Protein AF-A0A8T5GFJ0-F1 (afdb_monomer_lite)

Secondary structure (DSSP, 8-state):
-HHHHHHHHHHHHHHHHHHHHHHHHHHHHHHHHHHHHHHHHHHHHHHHHHHTTSS-HHHHHHHHHHHHHHHHHHHHHHHHHHT-----HHHHHHHHHHTSSS--HHHHHHHHHHHHHHHHHHHHHHHHHHHHHTT-S-HHHHHHHHHHHHHHHHHHHHHHHHHHH--

Foldseek 3Di:
DVVVVVVVVVVVVVVVVVVVVVVVLVVVLVVLVVVLVVLVVVLVVLVVCVVVVVDDPVVSVVSNVVSVLVNVVSVVVSCCSVVVPPVPLVVVLVVLVVLADPQDPVLSVLSSVLSVVLVVLVVVLVVLVVCVSVVVDDPVVSVVSNVVSVVVNVVSVVVSVCSSPDD

Organism: NCBI:txid3101447

Radius of gyration: 23.83 Å; chains: 1; bounding box: 45×60×64 Å

Sequence (167 aa):
MIEFFLILVVVLLVLFLFAYIMQSENILILEKEKEILRIEKMLKIAEKKFMKGKIKRKVFEEIQDDLLAEKINLEFELK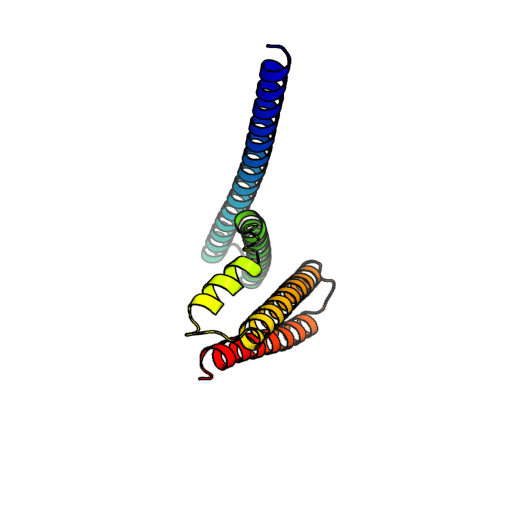SIKHAESIDVSIKAEKLVERVTRPSRHKKLTIKRVLKETELLRDELGGIEKKFLKHEIKESVFRKLMKEKESQLIRKESEIIEIINEE

pLDDT: mean 72.48, std 11.23, range [40.69, 94.12]

Structure (mmCIF, N/CA/C/O backbone):
data_AF-A0A8T5GFJ0-F1
#
_entry.id   AF-A0A8T5GFJ0-F1
#
loop_
_atom_site.group_PDB
_atom_site.id
_atom_site.type_symbol
_atom_site.label_atom_id
_atom_site.label_alt_id
_atom_site.label_comp_id
_atom_site.label_asym_id
_atom_site.label_entity_id
_atom_site.label_seq_id
_atom_site.pdbx_PDB_ins_code
_atom_site.Cartn_x
_atom_site.Cartn_y
_atom_site.Cartn_z
_atom_site.occupancy
_atom_site.B_iso_or_equiv
_atom_site.auth_seq_id
_atom_site.auth_comp_id
_atom_site.auth_asym_id
_atom_site.auth_atom_id
_atom_site.pdbx_PDB_model_num
ATOM 1 N N . MET A 1 1 ? 26.403 36.528 -27.737 1.00 63.28 1 MET A N 1
ATOM 2 C CA . MET A 1 1 ? 26.318 36.917 -26.305 1.00 63.28 1 MET A CA 1
ATOM 3 C C . MET A 1 1 ? 24.892 36.858 -25.765 1.00 63.28 1 MET A C 1
ATOM 5 O O . MET A 1 1 ? 24.699 36.242 -24.729 1.00 63.28 1 MET A O 1
ATOM 9 N N . ILE A 1 2 ? 23.898 37.426 -26.458 1.00 74.38 2 ILE A N 1
ATOM 10 C CA . ILE A 1 2 ? 22.491 37.441 -26.002 1.00 74.38 2 ILE A CA 1
ATOM 11 C C . ILE A 1 2 ? 21.888 36.026 -25.900 1.00 74.38 2 ILE A C 1
ATOM 13 O O . ILE A 1 2 ? 21.231 35.712 -24.915 1.00 74.38 2 ILE A O 1
ATOM 17 N N . GLU A 1 3 ? 22.175 35.137 -26.854 1.00 68.00 3 GLU A N 1
ATOM 18 C CA . GLU A 1 3 ? 21.685 33.744 -26.835 1.00 68.00 3 GLU A CA 1
ATOM 19 C C . GLU A 1 3 ? 22.239 32.930 -25.655 1.00 68.00 3 GLU A C 1
ATOM 21 O O . GLU A 1 3 ? 21.505 32.197 -24.999 1.00 68.00 3 GLU A O 1
ATOM 26 N N . PHE A 1 4 ? 23.518 33.122 -25.321 1.00 76.44 4 PHE A N 1
ATOM 27 C CA . PHE A 1 4 ? 24.159 32.477 -24.170 1.00 76.44 4 PHE A CA 1
ATOM 28 C C . PHE A 1 4 ? 23.552 32.950 -22.841 1.00 76.44 4 PHE A C 1
ATOM 30 O O . PHE A 1 4 ? 23.370 32.159 -21.918 1.00 76.44 4 PHE A O 1
ATOM 37 N N . PHE A 1 5 ? 23.195 34.235 -22.761 1.00 83.50 5 PHE A N 1
ATOM 38 C CA . PHE A 1 5 ? 22.506 34.813 -21.609 1.00 83.50 5 PHE A CA 1
ATOM 39 C C . PHE A 1 5 ? 21.082 34.254 -21.455 1.00 83.50 5 PHE A C 1
ATOM 41 O O . PHE A 1 5 ? 20.672 33.912 -20.351 1.00 83.50 5 PHE A O 1
ATOM 48 N 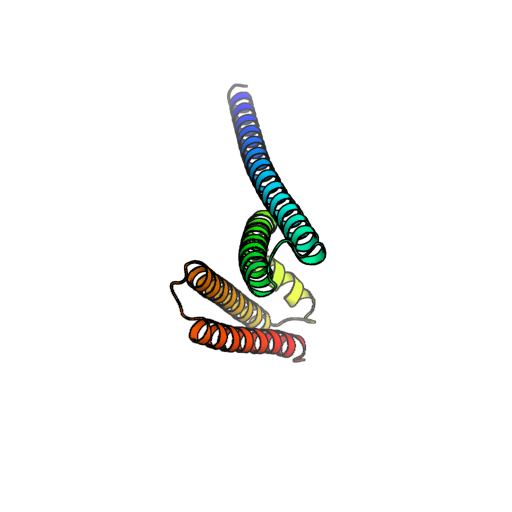N . LEU A 1 6 ? 20.353 34.081 -22.560 1.00 79.38 6 LEU A N 1
ATOM 49 C CA . LEU A 1 6 ? 19.014 33.483 -22.568 1.00 79.38 6 LEU A CA 1
ATOM 50 C C . LEU A 1 6 ? 19.023 32.025 -22.090 1.00 79.38 6 LEU A C 1
ATOM 52 O O . LEU A 1 6 ? 18.204 31.652 -21.253 1.00 79.38 6 LEU A O 1
ATOM 56 N N . ILE A 1 7 ? 19.984 31.221 -22.554 1.00 80.94 7 ILE A N 1
ATOM 57 C CA . ILE A 1 7 ? 20.154 29.831 -22.104 1.00 80.94 7 ILE A CA 1
ATOM 58 C C . ILE A 1 7 ? 20.446 29.783 -20.597 1.00 80.94 7 ILE A C 1
ATOM 60 O O . ILE A 1 7 ? 19.840 28.988 -19.879 1.00 80.94 7 ILE A O 1
ATOM 64 N N . LEU A 1 8 ? 21.316 30.666 -20.097 1.00 84.88 8 LEU A N 1
ATOM 65 C CA . LEU A 1 8 ? 21.645 30.748 -18.672 1.00 84.88 8 LEU A CA 1
ATOM 66 C C . LEU A 1 8 ? 20.410 31.070 -17.811 1.00 84.88 8 LEU A C 1
ATOM 68 O O . LEU A 1 8 ? 20.198 30.443 -16.773 1.00 84.88 8 LEU A O 1
ATOM 72 N N . VAL A 1 9 ? 19.574 32.015 -18.253 1.00 85.25 9 VAL A N 1
ATOM 73 C CA . VAL A 1 9 ? 18.339 32.401 -17.551 1.00 85.25 9 VAL A CA 1
ATOM 74 C C . VAL A 1 9 ? 17.333 31.247 -17.511 1.00 85.25 9 VAL A C 1
ATOM 76 O O . VAL A 1 9 ? 16.724 31.003 -16.470 1.00 85.25 9 VAL A O 1
ATOM 79 N N . VAL A 1 10 ? 17.187 30.496 -18.606 1.00 82.00 10 VAL A N 1
ATOM 80 C CA . VAL A 1 10 ? 16.291 29.329 -18.659 1.00 82.00 10 VAL A CA 1
ATOM 81 C C . VAL A 1 10 ? 16.761 28.224 -17.711 1.00 82.00 10 VAL A C 1
ATOM 83 O O . VAL A 1 10 ? 15.952 27.680 -16.964 1.00 82.00 10 VAL A O 1
ATOM 86 N N . VAL A 1 11 ? 18.063 27.926 -17.674 1.00 81.38 11 VAL A N 1
ATOM 87 C CA . VAL A 1 11 ? 18.621 26.922 -16.750 1.00 81.38 11 VAL A CA 1
ATOM 88 C C . VAL A 1 11 ? 18.396 27.327 -15.291 1.00 81.38 11 VAL A C 1
ATOM 90 O O . VAL A 1 11 ? 17.979 26.498 -14.483 1.00 81.38 11 VAL A O 1
ATOM 93 N N . LEU A 1 12 ? 18.603 28.603 -14.954 1.00 79.94 12 LEU A N 1
ATOM 94 C CA . LEU A 1 12 ? 18.343 29.118 -13.607 1.00 79.94 12 LEU A CA 1
ATOM 95 C C . LEU A 1 12 ? 16.866 28.996 -13.212 1.00 79.94 12 LEU A C 1
ATOM 97 O O . LEU A 1 12 ? 16.575 28.582 -12.092 1.00 79.94 12 LEU A O 1
ATOM 101 N N . LEU A 1 13 ? 15.937 29.293 -14.125 1.00 76.62 13 LEU A N 1
ATOM 102 C CA . LEU A 1 13 ? 14.501 29.123 -13.885 1.00 76.62 13 LEU A CA 1
ATOM 103 C C . LEU A 1 13 ? 14.122 27.660 -13.635 1.00 76.62 13 LEU A C 1
ATOM 105 O O . LEU A 1 13 ? 13.356 27.380 -12.714 1.00 76.62 13 LEU A O 1
ATOM 109 N N . VAL A 1 14 ? 14.681 26.724 -14.407 1.00 76.06 14 VAL A N 1
ATOM 110 C CA . VAL A 1 14 ? 14.431 25.284 -14.227 1.00 76.06 14 VAL A CA 1
ATOM 111 C C . VAL A 1 14 ? 14.953 24.799 -12.874 1.00 76.06 14 VAL A C 1
ATOM 113 O O . VAL A 1 14 ? 14.240 24.092 -12.166 1.00 76.06 14 VAL A O 1
ATOM 116 N N . LEU A 1 15 ? 16.158 25.218 -12.475 1.00 76.88 15 LEU A N 1
ATOM 117 C CA . LEU A 1 15 ? 16.717 24.877 -11.163 1.00 76.88 15 LEU A CA 1
ATOM 118 C C . LEU A 1 15 ? 15.876 25.449 -10.016 1.00 76.88 15 LEU A C 1
ATOM 120 O O . LEU A 1 15 ? 15.669 24.770 -9.011 1.00 76.88 15 LEU A O 1
ATOM 124 N N . PHE A 1 16 ? 15.358 26.669 -10.172 1.00 76.56 16 PHE A N 1
ATOM 125 C CA . PHE A 1 16 ? 14.514 27.304 -9.162 1.00 76.56 16 PHE A CA 1
ATOM 126 C C . PHE A 1 16 ? 13.158 26.602 -9.023 1.00 76.56 16 PHE A C 1
ATOM 128 O O . PHE A 1 16 ? 12.708 26.344 -7.908 1.00 76.56 16 PHE A O 1
ATOM 135 N N . LEU A 1 17 ? 12.535 26.230 -10.146 1.00 70.56 17 LEU A N 1
ATOM 136 C CA . LEU A 1 17 ? 11.304 25.437 -10.158 1.00 70.56 17 LEU A CA 1
ATOM 137 C C . LEU A 1 17 ? 11.516 24.063 -9.517 1.00 70.56 17 LEU A C 1
ATOM 139 O O . LEU A 1 17 ? 10.709 23.645 -8.692 1.00 70.56 17 LEU A O 1
ATOM 143 N N . PHE A 1 18 ? 12.621 23.390 -9.838 1.00 63.69 18 PHE A N 1
ATOM 144 C CA . PHE A 1 18 ? 12.953 22.094 -9.250 1.00 63.69 18 PHE A CA 1
ATOM 145 C C . PHE A 1 18 ? 13.163 22.191 -7.731 1.00 63.69 18 PHE A C 1
ATOM 147 O O . PHE A 1 18 ? 12.606 21.397 -6.976 1.00 63.69 18 PHE A O 1
ATOM 154 N N . ALA A 1 19 ? 13.899 23.205 -7.264 1.00 68.56 19 ALA A N 1
ATOM 155 C CA . ALA A 1 19 ? 14.094 23.452 -5.837 1.00 68.56 19 ALA A CA 1
ATOM 156 C C . ALA A 1 19 ? 12.772 23.756 -5.110 1.00 68.56 19 ALA A C 1
ATOM 158 O O . ALA A 1 19 ? 12.549 23.249 -4.011 1.00 68.56 19 ALA A O 1
ATOM 159 N N . TYR A 1 20 ? 11.880 24.534 -5.731 1.00 72.44 20 TYR A N 1
ATOM 160 C CA . TYR A 1 20 ? 10.564 24.853 -5.177 1.00 72.44 20 TYR A CA 1
ATOM 161 C C . TYR A 1 20 ? 9.679 23.606 -5.024 1.00 72.44 20 TYR A C 1
ATOM 163 O O . TYR A 1 20 ? 9.082 23.401 -3.966 1.00 72.44 20 TYR A O 1
ATOM 171 N N . ILE A 1 21 ? 9.648 22.738 -6.042 1.00 62.44 21 ILE A N 1
ATOM 172 C CA . ILE A 1 21 ? 8.902 21.470 -6.006 1.00 62.44 21 ILE A CA 1
ATOM 173 C C . ILE A 1 21 ? 9.442 20.574 -4.885 1.00 62.44 21 ILE A C 1
ATOM 175 O O . ILE A 1 21 ? 8.680 20.184 -3.999 1.00 62.44 21 ILE A O 1
ATOM 179 N N . MET A 1 22 ? 10.761 20.358 -4.837 1.00 61.94 22 MET A N 1
ATOM 180 C CA . MET A 1 22 ? 11.404 19.551 -3.792 1.00 61.94 22 MET A CA 1
ATOM 181 C C . MET A 1 22 ? 11.140 20.102 -2.385 1.00 61.94 22 MET A C 1
ATOM 183 O O . MET A 1 22 ? 10.940 19.345 -1.436 1.00 61.94 22 MET A O 1
ATOM 187 N N . GLN A 1 23 ? 11.131 21.425 -2.216 1.00 68.81 23 GLN A N 1
ATOM 188 C CA . GLN A 1 23 ? 10.832 22.045 -0.929 1.00 68.81 23 GLN A CA 1
ATOM 189 C C . GLN A 1 23 ? 9.371 21.817 -0.516 1.00 68.81 23 GLN A C 1
ATOM 191 O O . GLN A 1 23 ? 9.110 21.527 0.651 1.00 68.81 23 GLN A O 1
ATOM 196 N N . SER A 1 24 ? 8.431 21.901 -1.460 1.00 65.81 24 SER A N 1
ATOM 197 C CA . SER A 1 24 ? 7.003 21.691 -1.194 1.00 65.81 24 SER A CA 1
ATOM 198 C C . SER A 1 24 ? 6.678 20.252 -0.771 1.00 65.81 24 SER A C 1
ATOM 200 O O . SER A 1 24 ? 5.953 20.047 0.203 1.00 65.81 24 SER A O 1
ATOM 202 N N . GLU A 1 25 ? 7.288 19.256 -1.419 1.00 62.62 25 GLU A N 1
ATOM 203 C CA . GLU A 1 25 ? 7.110 17.838 -1.084 1.00 62.62 25 GLU A CA 1
ATOM 204 C C . GLU A 1 25 ? 7.697 17.501 0.290 1.00 62.62 25 GLU A C 1
ATOM 206 O O . GLU A 1 25 ? 7.058 16.830 1.101 1.00 62.62 25 GLU A O 1
ATOM 211 N N . ASN A 1 26 ? 8.883 18.032 0.603 1.00 69.19 26 ASN A N 1
ATOM 212 C CA . ASN A 1 26 ? 9.511 17.830 1.908 1.00 69.19 26 ASN A CA 1
ATOM 213 C C . ASN A 1 26 ? 8.689 18.427 3.062 1.00 69.19 26 ASN A C 1
ATOM 215 O O . ASN A 1 26 ? 8.639 17.841 4.143 1.00 69.19 26 ASN A O 1
ATOM 219 N N . ILE A 1 27 ? 8.020 19.567 2.848 1.00 73.94 27 ILE A N 1
ATOM 220 C CA . ILE A 1 27 ? 7.123 20.166 3.851 1.00 73.94 27 ILE A CA 1
ATOM 221 C C . ILE A 1 27 ? 5.921 19.251 4.108 1.00 73.94 27 ILE A C 1
ATOM 223 O O . ILE A 1 27 ? 5.588 18.999 5.268 1.00 73.94 27 ILE A O 1
ATOM 227 N N . LEU A 1 28 ? 5.319 18.714 3.045 1.00 73.44 28 LEU A N 1
ATOM 228 C CA . LEU A 1 28 ? 4.169 17.816 3.137 1.00 73.44 28 LEU A CA 1
ATOM 229 C C . LEU A 1 28 ? 4.519 16.506 3.864 1.00 73.44 28 LEU A C 1
ATOM 231 O O . LEU A 1 28 ? 3.769 16.052 4.729 1.00 73.44 28 LEU A O 1
ATOM 235 N N . ILE A 1 29 ? 5.686 15.923 3.568 1.00 72.62 29 ILE A N 1
ATOM 236 C CA . ILE A 1 29 ? 6.198 14.735 4.268 1.00 72.62 29 ILE A CA 1
ATOM 237 C C . ILE A 1 29 ? 6.344 15.018 5.767 1.00 72.62 29 ILE A C 1
ATOM 239 O O . ILE A 1 29 ? 5.878 14.236 6.596 1.00 72.62 29 ILE A O 1
ATOM 243 N N . LEU A 1 30 ? 6.956 16.151 6.120 1.00 78.25 30 LEU A N 1
ATOM 244 C CA . LEU A 1 30 ? 7.203 16.523 7.512 1.00 78.25 30 LEU A CA 1
ATOM 245 C C . LEU A 1 30 ? 5.899 16.758 8.295 1.00 78.25 30 LEU A C 1
ATOM 247 O O . LEU A 1 30 ? 5.829 16.486 9.494 1.00 78.25 30 LEU A O 1
ATOM 251 N N . GLU A 1 31 ? 4.870 17.291 7.638 1.00 80.50 31 GLU A N 1
ATOM 252 C CA . GLU A 1 31 ? 3.545 17.490 8.227 1.00 80.50 31 GLU A CA 1
ATOM 253 C C . GLU A 1 31 ? 2.879 16.148 8.555 1.00 80.50 31 GLU A C 1
ATOM 255 O O . GLU A 1 31 ? 2.470 15.924 9.696 1.00 80.50 31 GLU A O 1
ATOM 260 N N . LYS A 1 32 ? 2.897 15.208 7.607 1.00 75.88 32 LYS A N 1
ATOM 261 C CA . LYS A 1 32 ? 2.341 13.860 7.785 1.00 75.88 32 LYS A CA 1
ATOM 262 C C . LYS A 1 32 ? 3.067 13.054 8.866 1.00 75.88 32 LYS A C 1
ATOM 264 O O . LYS A 1 32 ? 2.425 12.395 9.682 1.00 75.88 32 LYS A O 1
ATOM 269 N N . GLU A 1 33 ? 4.393 13.161 8.963 1.00 80.38 33 GLU A N 1
ATOM 270 C CA . GLU A 1 33 ? 5.158 12.539 10.059 1.00 80.38 33 GLU A CA 1
ATOM 271 C C . GLU A 1 33 ? 4.791 13.112 11.436 1.00 80.38 33 GLU A C 1
ATOM 273 O O . GLU A 1 33 ? 4.713 12.375 12.426 1.00 80.38 33 GLU A O 1
ATOM 278 N N . LYS A 1 34 ? 4.528 14.423 11.522 1.00 87.94 34 LYS A N 1
ATOM 279 C CA . LYS A 1 34 ? 4.078 15.058 12.770 1.00 87.94 34 LYS A CA 1
ATOM 280 C C . LYS A 1 34 ? 2.687 14.587 13.183 1.00 87.94 34 LYS A C 1
ATOM 282 O O . LYS A 1 34 ? 2.455 14.415 14.383 1.00 87.94 34 LYS A O 1
ATOM 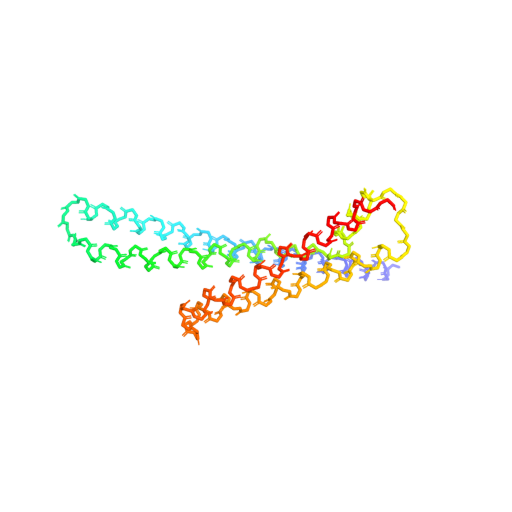287 N N . GLU A 1 35 ? 1.780 14.386 12.230 1.00 85.12 35 GLU A N 1
ATOM 288 C CA . GLU A 1 35 ? 0.439 13.853 12.491 1.00 85.12 35 GLU A CA 1
ATOM 289 C C . GLU A 1 35 ? 0.509 12.423 13.040 1.00 85.12 35 GLU A C 1
ATOM 291 O O . GLU A 1 35 ? -0.050 12.155 14.106 1.00 85.12 35 GLU A O 1
ATOM 296 N N . ILE A 1 36 ? 1.307 11.545 12.419 1.00 84.81 36 ILE A N 1
ATOM 297 C CA . ILE A 1 36 ? 1.548 10.177 12.914 1.00 84.81 36 ILE A CA 1
ATOM 298 C C . ILE A 1 36 ? 2.084 10.206 14.354 1.00 84.81 36 ILE A C 1
ATOM 300 O O . ILE A 1 36 ? 1.552 9.534 15.243 1.00 84.81 36 ILE A O 1
ATOM 304 N N . LEU A 1 37 ? 3.086 11.046 14.633 1.00 90.12 37 LEU A N 1
ATOM 305 C CA . LEU A 1 37 ? 3.656 11.181 15.978 1.00 90.12 37 LEU A CA 1
ATOM 306 C C . LEU A 1 37 ? 2.622 11.675 17.009 1.00 90.12 37 LEU A C 1
ATOM 308 O O . LEU A 1 37 ? 2.685 11.327 18.194 1.00 90.12 37 LEU A O 1
ATOM 312 N N . ARG A 1 38 ? 1.670 12.515 16.589 1.00 91.56 38 ARG A N 1
ATOM 313 C CA . ARG A 1 38 ? 0.582 12.995 17.449 1.00 91.56 38 ARG A CA 1
ATOM 314 C C . ARG A 1 38 ? -0.360 11.857 17.822 1.00 91.56 38 ARG A C 1
ATOM 316 O O . ARG A 1 38 ? -0.687 11.725 19.003 1.00 91.56 38 ARG A O 1
ATOM 323 N N . ILE A 1 39 ? -0.729 11.021 16.857 1.00 86.12 39 ILE A N 1
ATOM 324 C CA . ILE A 1 39 ? -1.582 9.849 17.075 1.00 86.12 39 ILE A CA 1
ATOM 325 C C . ILE A 1 39 ? -0.911 8.864 18.036 1.00 86.12 39 ILE A C 1
ATOM 327 O O . ILE A 1 39 ? -1.531 8.418 19.000 1.00 86.12 39 ILE A O 1
ATOM 331 N N . GLU A 1 40 ? 0.390 8.607 17.882 1.00 88.88 40 GLU A N 1
ATOM 332 C CA . GLU A 1 40 ? 1.138 7.752 18.814 1.00 88.88 40 GLU A CA 1
ATOM 333 C C . GLU A 1 40 ? 1.141 8.293 20.249 1.00 88.88 40 GLU A C 1
ATOM 335 O O . GLU A 1 40 ? 1.040 7.536 21.221 1.00 88.88 40 GLU A O 1
ATOM 340 N N . LYS A 1 41 ? 1.226 9.620 20.412 1.00 91.94 41 LYS A N 1
ATOM 341 C CA . LYS A 1 41 ? 1.078 10.255 21.728 1.00 91.94 41 LYS A CA 1
ATOM 342 C C . LYS A 1 41 ? -0.335 10.071 22.278 1.00 91.94 41 LYS A C 1
ATOM 344 O O . LYS A 1 41 ? -0.474 9.818 23.475 1.00 91.94 41 LYS A O 1
ATOM 349 N N . MET A 1 42 ? -1.367 10.178 21.442 1.00 88.12 42 MET A N 1
ATOM 350 C CA . MET A 1 42 ? -2.759 9.975 21.854 1.00 88.12 42 MET A CA 1
ATOM 351 C C . MET A 1 42 ? -3.028 8.530 22.280 1.00 88.12 42 MET A C 1
ATOM 353 O O . MET A 1 42 ? -3.600 8.332 23.352 1.00 88.12 42 MET A O 1
ATOM 357 N N . LEU A 1 43 ? -2.514 7.542 21.542 1.00 88.50 43 LEU A N 1
ATOM 358 C CA . LEU A 1 43 ? -2.567 6.124 21.917 1.00 88.50 43 LEU A CA 1
ATOM 359 C C . LEU A 1 43 ? -1.921 5.882 23.289 1.00 88.50 43 LEU A C 1
ATOM 361 O O . LEU A 1 43 ? -2.551 5.309 24.177 1.00 88.50 43 LEU A O 1
ATOM 365 N N . LYS A 1 44 ? -0.718 6.425 23.531 1.00 91.19 44 LYS A N 1
ATOM 366 C CA . LYS A 1 44 ? -0.049 6.335 24.847 1.00 91.19 44 LYS A CA 1
ATOM 367 C C . LYS A 1 44 ? -0.846 6.999 25.973 1.00 91.19 44 LYS A C 1
ATOM 369 O O . LYS A 1 44 ? -0.788 6.564 27.125 1.00 91.19 44 LYS A O 1
ATOM 374 N N . ILE A 1 45 ? -1.563 8.088 25.690 1.00 91.38 45 ILE A N 1
ATOM 375 C CA . ILE A 1 45 ? -2.428 8.750 26.678 1.00 91.38 45 ILE A CA 1
ATOM 376 C C . ILE A 1 45 ? -3.660 7.889 26.970 1.00 91.38 45 ILE A C 1
ATOM 378 O O . ILE A 1 45 ? -4.026 7.752 28.141 1.00 91.38 45 ILE A O 1
ATOM 382 N N . ALA A 1 46 ? -4.287 7.320 25.939 1.00 86.50 46 ALA A N 1
ATOM 383 C CA . ALA A 1 46 ? -5.430 6.424 26.074 1.00 86.50 46 ALA A CA 1
ATOM 384 C C . ALA A 1 46 ? -5.055 5.186 26.903 1.00 86.50 46 ALA A C 1
ATOM 386 O O . ALA A 1 46 ? -5.721 4.893 27.895 1.00 86.50 46 ALA A O 1
ATOM 387 N N . GLU A 1 47 ? -3.913 4.565 26.604 1.00 90.31 47 GLU A N 1
ATOM 388 C CA . GLU A 1 47 ? -3.367 3.426 27.347 1.00 90.31 47 GLU A CA 1
ATOM 389 C C . GLU A 1 47 ? -3.120 3.780 28.822 1.00 90.31 47 GLU A C 1
ATOM 391 O O . GLU A 1 47 ? -3.599 3.100 29.729 1.00 90.31 47 GLU A O 1
ATOM 396 N N . LYS A 1 48 ? -2.465 4.917 29.104 1.00 92.25 48 LYS A N 1
ATOM 397 C CA . LYS A 1 48 ? -2.262 5.390 30.487 1.00 92.25 48 LYS A CA 1
ATOM 398 C C . LYS A 1 48 ? -3.573 5.647 31.228 1.00 92.25 48 LYS A C 1
ATOM 400 O O . LYS A 1 48 ? -3.637 5.438 32.440 1.00 92.25 48 LYS A O 1
ATOM 405 N N . LYS A 1 49 ? -4.603 6.159 30.548 1.00 89.50 49 LYS A N 1
ATOM 406 C CA . LYS A 1 49 ? -5.928 6.380 31.150 1.00 89.50 49 LYS A CA 1
ATOM 407 C C . LYS A 1 49 ? -6.620 5.050 31.441 1.00 89.50 49 LYS A C 1
ATOM 409 O O . LYS A 1 49 ? -7.214 4.926 32.510 1.00 89.50 49 LYS A O 1
ATOM 414 N N . PHE A 1 50 ? -6.498 4.073 30.547 1.00 90.25 50 PHE A N 1
ATOM 415 C CA . PHE A 1 50 ? -7.033 2.728 30.729 1.00 90.25 50 PHE A CA 1
ATOM 416 C C . PHE A 1 50 ? -6.359 2.002 31.900 1.00 90.25 50 PHE A C 1
ATOM 418 O O . PHE A 1 50 ? -7.048 1.566 32.818 1.00 90.25 50 PHE A O 1
ATOM 425 N N . MET A 1 51 ? -5.023 1.995 31.956 1.00 91.12 51 MET A N 1
ATOM 426 C CA . MET A 1 51 ? -4.248 1.373 33.043 1.00 91.12 51 MET A CA 1
ATOM 427 C C . MET A 1 51 ? -4.543 1.982 34.421 1.00 91.12 51 MET A C 1
ATOM 429 O O . MET A 1 51 ? -4.475 1.301 35.438 1.00 91.12 51 MET A O 1
ATOM 433 N N . LYS A 1 52 ? -4.904 3.271 34.469 1.00 94.12 52 LYS A N 1
ATOM 434 C CA . LYS A 1 52 ? -5.342 3.961 35.696 1.00 94.12 52 LYS A CA 1
ATOM 435 C C . LYS A 1 52 ? -6.827 3.747 36.023 1.00 94.12 52 LYS A C 1
ATOM 437 O O . LYS A 1 52 ? -7.334 4.404 36.927 1.00 94.12 52 LYS A O 1
ATOM 442 N N . GLY A 1 53 ? -7.541 2.922 35.256 1.00 89.75 53 GLY A N 1
ATOM 443 C CA . GLY A 1 53 ? -8.976 2.672 35.413 1.00 89.75 53 GLY A CA 1
ATOM 444 C C . GLY A 1 53 ? -9.871 3.875 35.093 1.00 89.75 53 GLY A C 1
ATOM 445 O O . GLY A 1 53 ? -11.046 3.869 35.445 1.00 89.75 53 GLY A O 1
ATOM 446 N N . LYS A 1 54 ? -9.346 4.925 34.441 1.00 92.44 54 LYS A N 1
ATOM 447 C CA . LYS A 1 54 ? -10.102 6.158 34.142 1.00 92.44 54 LYS A CA 1
ATOM 448 C C . LYS A 1 54 ? -11.076 6.005 32.976 1.00 92.44 54 LYS A C 1
ATOM 450 O O . LYS A 1 54 ? -11.974 6.828 32.832 1.00 92.44 54 LYS A O 1
ATOM 455 N N . ILE A 1 55 ? -10.874 5.000 32.130 1.00 90.62 55 ILE A N 1
ATOM 456 C CA . ILE A 1 55 ? -11.747 4.674 31.001 1.00 90.62 55 ILE A CA 1
ATOM 457 C C . ILE A 1 55 ? -12.037 3.175 31.002 1.00 90.62 55 ILE A C 1
ATOM 459 O O . ILE A 1 55 ? -11.191 2.371 31.391 1.00 90.62 55 ILE A O 1
ATOM 463 N N . LYS A 1 56 ? -13.251 2.802 30.589 1.00 91.44 56 LYS A N 1
ATOM 464 C CA . LYS A 1 56 ? -13.663 1.398 30.474 1.00 91.44 56 LYS A CA 1
ATOM 465 C C . LYS A 1 56 ? -12.996 0.758 29.257 1.00 91.44 56 LYS A C 1
ATOM 467 O O . LYS A 1 56 ? -12.776 1.434 28.258 1.00 91.44 56 LYS A O 1
ATOM 472 N N . ARG A 1 57 ? -12.765 -0.556 29.319 1.00 85.12 57 ARG A N 1
ATOM 473 C CA . ARG A 1 57 ? -12.146 -1.344 28.240 1.00 85.12 57 ARG A CA 1
ATOM 474 C C . ARG A 1 57 ? -12.781 -1.097 26.867 1.00 85.12 57 ARG A C 1
ATOM 476 O O . ARG A 1 57 ? -12.063 -0.773 25.940 1.00 85.12 57 ARG A O 1
ATOM 483 N N . LYS A 1 58 ? -14.113 -1.135 26.778 1.00 84.44 58 LYS A N 1
ATOM 484 C CA . LYS A 1 58 ? -14.842 -0.892 25.522 1.00 84.44 58 LYS A CA 1
ATOM 485 C C . LYS A 1 58 ? -14.541 0.484 24.903 1.00 84.44 58 LYS A C 1
ATOM 487 O O . LYS A 1 58 ? -14.340 0.588 23.708 1.00 84.44 58 LYS A O 1
ATOM 492 N N . VAL A 1 59 ? -14.456 1.524 25.736 1.00 85.75 59 VAL A N 1
ATOM 493 C CA . VAL A 1 59 ? -14.140 2.894 25.291 1.00 85.75 59 VAL A CA 1
ATOM 494 C C . VAL A 1 59 ? -12.676 3.005 24.861 1.00 85.75 59 VAL A C 1
ATOM 496 O O . VAL A 1 59 ? -12.350 3.756 23.953 1.00 85.75 59 VAL A O 1
ATOM 499 N N . PHE A 1 60 ? -11.779 2.273 25.524 1.00 86.25 60 PHE A N 1
ATOM 500 C CA . PHE A 1 60 ? -10.380 2.206 25.116 1.00 86.25 60 PHE A CA 1
ATOM 501 C C . PHE A 1 60 ? -10.213 1.497 23.767 1.00 86.25 60 PHE A C 1
ATOM 503 O O . PHE A 1 60 ? -9.491 2.019 22.929 1.00 86.25 60 PHE A O 1
ATOM 510 N N . GLU A 1 61 ? -10.898 0.370 23.557 1.00 71.44 61 GLU A N 1
ATOM 511 C CA . GLU A 1 61 ? -10.885 -0.384 22.294 1.00 71.44 61 GLU A CA 1
ATOM 512 C C . GLU A 1 61 ? -11.415 0.474 21.131 1.00 71.44 61 GLU A C 1
ATOM 514 O O . GLU A 1 61 ? -10.730 0.599 20.126 1.00 71.44 61 GLU A O 1
ATOM 519 N N . GLU A 1 62 ? -12.540 1.182 21.306 1.00 76.50 62 GLU A N 1
ATOM 520 C CA . GLU A 1 62 ? -13.075 2.111 20.289 1.00 76.50 62 GLU A CA 1
ATOM 521 C C . GLU A 1 62 ? -12.074 3.233 19.938 1.00 76.50 62 GLU A C 1
ATOM 523 O O . GLU A 1 62 ? -11.772 3.462 18.770 1.00 76.50 62 GLU A O 1
ATOM 528 N N . ILE A 1 63 ? -11.482 3.890 20.945 1.00 79.12 63 ILE A N 1
ATOM 529 C CA . ILE A 1 63 ? -10.467 4.940 20.727 1.00 79.12 63 ILE A CA 1
ATOM 530 C C . ILE A 1 63 ? -9.213 4.374 20.050 1.00 79.12 63 ILE A C 1
ATOM 532 O O . ILE A 1 63 ? -8.564 5.060 19.260 1.00 79.12 63 ILE A O 1
ATOM 536 N N . GLN A 1 64 ? -8.820 3.154 20.409 1.00 78.38 64 GLN A N 1
ATOM 537 C CA . GLN A 1 64 ? -7.648 2.500 19.850 1.00 78.38 64 GLN A CA 1
ATOM 538 C C . GLN A 1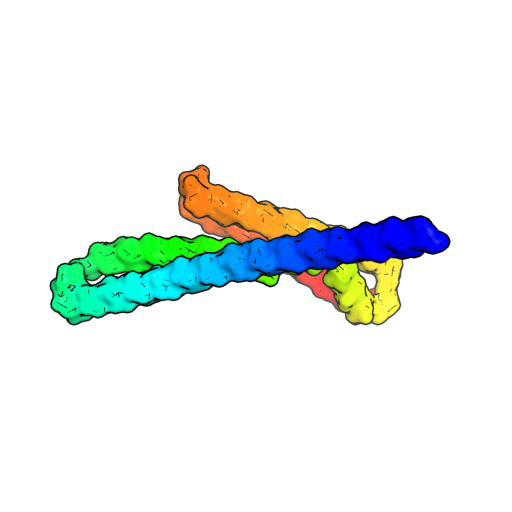 64 ? -7.865 2.165 18.375 1.00 78.38 64 GLN A C 1
ATOM 540 O O . GLN A 1 64 ? -6.980 2.454 17.573 1.00 78.38 64 GLN A O 1
ATOM 545 N N . ASP A 1 65 ? -9.020 1.606 18.025 1.00 67.31 65 ASP A N 1
ATOM 546 C CA . ASP A 1 65 ? -9.360 1.242 16.651 1.00 67.31 65 ASP A CA 1
ATOM 547 C C . ASP A 1 65 ? -9.429 2.484 15.750 1.00 67.31 65 ASP A C 1
ATOM 549 O O . ASP A 1 65 ? -8.800 2.497 14.688 1.00 67.31 65 ASP A O 1
ATOM 553 N N . ASP A 1 66 ? -10.075 3.562 16.209 1.00 71.00 66 ASP A N 1
ATOM 554 C CA . ASP A 1 66 ? -10.159 4.833 15.474 1.00 71.00 66 ASP A CA 1
ATOM 555 C C . ASP A 1 66 ? -8.768 5.436 15.210 1.00 71.00 66 ASP A C 1
ATOM 557 O O . ASP A 1 66 ? -8.426 5.793 14.079 1.00 71.00 66 ASP A O 1
ATOM 561 N N . LEU A 1 67 ? -7.924 5.510 16.246 1.00 77.31 67 LEU A N 1
ATOM 562 C CA . LEU A 1 67 ? -6.576 6.076 16.135 1.00 77.31 67 LEU A CA 1
ATOM 563 C C . LEU A 1 67 ? -5.638 5.196 15.298 1.00 77.31 67 LEU A C 1
ATOM 565 O O . LEU A 1 67 ? -4.765 5.715 14.603 1.00 77.31 67 LEU A O 1
ATOM 569 N N . LEU A 1 68 ? -5.783 3.870 15.354 1.00 66.44 68 LEU A N 1
ATOM 570 C CA . LEU A 1 68 ? -5.006 2.962 14.510 1.00 66.44 68 LEU A CA 1
ATOM 571 C C . LEU A 1 68 ? -5.419 3.075 13.042 1.00 66.44 68 LEU A C 1
ATOM 573 O O . LEU A 1 68 ? -4.540 3.102 12.182 1.00 66.44 68 LEU A O 1
ATOM 577 N N . ALA A 1 69 ? -6.715 3.197 12.752 1.00 64.88 69 ALA A N 1
ATOM 578 C CA . ALA A 1 69 ? -7.200 3.424 11.395 1.00 64.88 69 ALA A CA 1
ATOM 579 C C . ALA A 1 69 ? -6.665 4.748 10.822 1.00 64.88 69 ALA A C 1
ATOM 581 O O . ALA A 1 69 ? -6.155 4.780 9.702 1.00 64.88 69 ALA A O 1
ATOM 582 N N . GLU A 1 70 ? -6.700 5.827 11.611 1.00 73.19 70 GLU A N 1
ATOM 583 C CA . GLU A 1 70 ? -6.143 7.128 11.223 1.00 73.19 70 GLU A CA 1
ATOM 584 C C . GLU A 1 70 ? -4.624 7.055 10.985 1.00 73.19 70 GLU A C 1
ATOM 586 O O . GLU A 1 70 ? -4.123 7.564 9.980 1.00 73.19 70 GLU A O 1
ATOM 591 N N . LYS A 1 71 ? -3.887 6.347 11.854 1.00 74.44 71 LYS A N 1
ATOM 592 C CA . LYS A 1 71 ? -2.443 6.124 11.692 1.00 74.44 71 LYS A CA 1
ATOM 593 C C . LYS A 1 71 ? -2.121 5.386 10.393 1.00 74.44 71 LYS A C 1
ATOM 595 O O . LYS A 1 71 ? -1.243 5.827 9.656 1.00 74.44 71 LYS A O 1
ATOM 600 N N . ILE A 1 72 ? -2.824 4.288 10.113 1.00 66.12 72 ILE A N 1
ATOM 601 C CA . ILE A 1 72 ? -2.615 3.475 8.907 1.00 66.12 72 ILE A CA 1
ATOM 602 C C . ILE A 1 72 ? -2.855 4.317 7.647 1.00 66.12 72 ILE A C 1
ATOM 604 O O . ILE A 1 72 ? -2.065 4.246 6.705 1.00 66.12 72 ILE A O 1
ATOM 608 N N . ASN A 1 73 ? -3.890 5.161 7.644 1.00 65.25 73 ASN A N 1
ATOM 609 C CA . ASN A 1 73 ? -4.182 6.054 6.521 1.00 65.25 73 ASN A CA 1
ATOM 610 C C . ASN A 1 73 ? -3.048 7.050 6.268 1.00 65.25 73 ASN A C 1
ATOM 612 O O . ASN A 1 73 ? -2.597 7.198 5.133 1.00 65.25 73 ASN A O 1
ATOM 616 N N . LEU A 1 74 ? -2.540 7.691 7.322 1.00 71.06 74 LEU A N 1
ATOM 617 C CA . LEU A 1 74 ? -1.435 8.643 7.207 1.00 71.06 74 LEU A CA 1
ATOM 618 C C . LEU A 1 74 ? -0.120 7.973 6.801 1.00 71.06 74 LEU A C 1
ATOM 620 O O . LEU A 1 74 ? 0.635 8.542 6.017 1.00 71.06 74 LEU A O 1
ATOM 624 N N . GLU A 1 75 ? 0.160 6.764 7.291 1.00 70.69 75 GLU A N 1
ATOM 625 C CA . GLU A 1 75 ? 1.327 5.980 6.874 1.00 70.69 75 GLU A CA 1
ATOM 626 C C . GLU A 1 75 ? 1.245 5.581 5.397 1.00 70.69 75 GLU A C 1
ATOM 628 O O . GLU A 1 75 ? 2.256 5.615 4.691 1.00 70.69 75 GLU A O 1
ATOM 633 N N . PHE A 1 76 ? 0.049 5.251 4.907 1.00 64.62 76 PHE A N 1
ATOM 634 C CA . PHE A 1 76 ? -0.177 4.952 3.498 1.00 64.62 76 PHE A CA 1
ATOM 635 C C . PHE A 1 76 ? -0.009 6.193 2.615 1.00 64.62 76 PHE A C 1
ATOM 637 O O . PHE A 1 76 ? 0.699 6.134 1.610 1.00 64.62 76 PHE A O 1
ATOM 644 N N . GLU A 1 77 ? -0.579 7.336 3.008 1.00 65.81 77 GLU A N 1
ATOM 645 C CA . GLU A 1 77 ? -0.372 8.619 2.324 1.00 65.81 77 GLU A CA 1
ATOM 646 C C . GLU A 1 77 ? 1.113 8.993 2.290 1.00 65.81 77 GLU A C 1
ATOM 648 O O . GLU A 1 77 ? 1.657 9.291 1.227 1.00 65.81 77 GLU A O 1
ATOM 653 N N . LEU A 1 78 ? 1.806 8.889 3.426 1.00 73.56 78 LEU A N 1
ATOM 654 C CA . LEU A 1 78 ? 3.239 9.144 3.524 1.00 73.56 78 LEU A CA 1
ATOM 655 C C . LEU A 1 78 ? 4.034 8.217 2.604 1.00 73.56 78 LEU A C 1
ATOM 657 O O . LEU A 1 78 ? 4.952 8.663 1.921 1.00 73.56 78 LEU A O 1
ATOM 661 N N . LYS A 1 79 ? 3.680 6.930 2.562 1.00 62.94 79 LYS A N 1
ATOM 662 C CA . LYS A 1 79 ? 4.308 5.958 1.669 1.00 62.94 79 LYS A CA 1
ATOM 663 C C . LYS A 1 79 ? 4.032 6.295 0.208 1.00 62.94 79 LYS A C 1
ATOM 665 O O . LYS A 1 79 ? 4.952 6.199 -0.589 1.00 62.94 79 LYS A O 1
ATOM 670 N N . SER A 1 80 ? 2.829 6.745 -0.141 1.00 59.84 80 SER A N 1
ATOM 671 C CA . SER A 1 80 ? 2.501 7.172 -1.506 1.00 59.84 80 SER A CA 1
ATOM 672 C C . SER A 1 80 ? 3.292 8.411 -1.944 1.00 59.84 80 SER A C 1
ATOM 674 O O . SER A 1 80 ? 3.747 8.466 -3.079 1.00 59.84 80 SER A O 1
ATOM 676 N N . ILE A 1 81 ? 3.544 9.356 -1.028 1.00 63.34 81 ILE A N 1
ATOM 677 C CA . ILE A 1 81 ? 4.344 10.563 -1.285 1.00 63.34 81 ILE A CA 1
ATOM 678 C C . ILE A 1 81 ? 5.839 10.209 -1.359 1.00 63.34 81 ILE A C 1
ATOM 680 O O . ILE A 1 81 ? 6.536 10.628 -2.276 1.00 63.34 81 ILE A O 1
ATOM 684 N N . LYS A 1 82 ? 6.339 9.384 -0.428 1.00 60.06 82 LYS A N 1
ATOM 685 C CA . LYS A 1 82 ? 7.748 8.952 -0.367 1.00 60.06 82 LYS A CA 1
ATOM 686 C C . LYS A 1 82 ? 8.133 7.927 -1.435 1.00 60.06 82 LYS A C 1
ATOM 688 O O . LYS A 1 82 ? 9.314 7.783 -1.724 1.00 60.06 82 LYS A O 1
ATOM 693 N N . HIS A 1 83 ? 7.185 7.144 -1.943 1.00 50.06 83 HIS A N 1
ATOM 694 C CA . HIS A 1 83 ? 7.382 6.159 -3.016 1.00 50.06 83 HIS A CA 1
ATOM 695 C C . HIS A 1 83 ? 6.692 6.586 -4.315 1.00 50.06 83 HIS A C 1
ATOM 697 O O . HIS A 1 83 ? 6.445 5.750 -5.178 1.00 50.06 83 HIS A O 1
ATOM 703 N N . ALA A 1 84 ? 6.490 7.890 -4.520 1.00 43.47 84 ALA A N 1
ATOM 704 C CA . ALA A 1 84 ? 6.294 8.442 -5.858 1.00 43.47 84 ALA A CA 1
ATOM 705 C C . ALA A 1 84 ? 7.558 8.315 -6.743 1.00 43.47 84 ALA A C 1
ATOM 707 O O . ALA A 1 84 ? 7.644 8.935 -7.798 1.00 43.47 84 ALA A O 1
ATOM 708 N N . GLU A 1 85 ? 8.530 7.468 -6.381 1.00 41.62 85 GLU A N 1
ATOM 709 C CA . GLU A 1 85 ? 9.279 6.741 -7.397 1.00 41.62 85 GLU A CA 1
ATOM 710 C C . GLU A 1 85 ? 8.299 5.810 -8.116 1.00 41.62 85 GLU A C 1
ATOM 712 O O . GLU A 1 85 ? 8.119 4.640 -7.765 1.00 41.62 85 GLU A O 1
ATOM 717 N N . SER A 1 86 ? 7.685 6.335 -9.176 1.00 40.69 86 SER A N 1
ATOM 718 C CA . SER A 1 86 ? 7.278 5.505 -10.296 1.00 40.69 86 SER A CA 1
ATOM 719 C C . SER A 1 86 ? 8.543 4.803 -10.789 1.00 40.69 86 SER A C 1
ATOM 721 O O . SER A 1 86 ? 9.263 5.317 -11.647 1.00 40.69 86 SER A O 1
ATOM 723 N N . ILE A 1 87 ? 8.888 3.659 -10.196 1.00 43.03 87 ILE A N 1
ATOM 724 C CA . ILE A 1 87 ? 9.851 2.755 -10.806 1.00 43.03 87 ILE A CA 1
ATOM 725 C C . ILE A 1 87 ? 9.165 2.341 -12.096 1.00 43.03 87 ILE A C 1
ATOM 727 O O . ILE A 1 87 ? 8.304 1.462 -12.080 1.00 43.03 87 ILE A O 1
ATOM 731 N N . ASP A 1 88 ? 9.509 3.044 -13.177 1.00 46.31 88 ASP A N 1
ATOM 732 C CA . ASP A 1 88 ? 9.007 2.792 -14.514 1.00 46.31 88 ASP A CA 1
ATOM 733 C C . ASP A 1 88 ? 9.089 1.283 -14.730 1.00 46.31 88 ASP A C 1
ATOM 735 O O . ASP A 1 88 ? 10.150 0.666 -14.567 1.00 46.31 88 ASP A O 1
ATOM 739 N N . VAL A 1 89 ? 7.944 0.665 -15.011 1.00 49.12 89 VAL A N 1
ATOM 740 C CA . VAL A 1 89 ? 7.831 -0.778 -15.223 1.00 49.12 89 VAL A CA 1
ATOM 741 C C . VAL A 1 89 ? 8.859 -1.255 -16.250 1.00 49.12 89 VAL A C 1
ATOM 743 O O . VAL A 1 89 ? 9.351 -2.380 -16.153 1.00 49.12 89 VAL A O 1
ATOM 746 N N . SER A 1 90 ? 9.270 -0.374 -17.162 1.00 48.25 90 SER A N 1
ATOM 747 C CA . SER A 1 90 ? 10.376 -0.567 -18.098 1.00 48.25 90 SER A CA 1
ATOM 748 C C . SER A 1 90 ? 11.707 -0.901 -17.405 1.00 48.25 90 SER A C 1
ATOM 750 O O . SER A 1 90 ? 12.357 -1.868 -17.795 1.00 48.25 90 SER A O 1
ATOM 752 N N . ILE A 1 91 ? 12.071 -0.195 -16.329 1.00 51.12 91 ILE A N 1
ATOM 753 C CA . ILE A 1 91 ? 13.318 -0.381 -15.561 1.00 51.12 91 ILE A CA 1
ATOM 754 C C . ILE A 1 91 ? 13.279 -1.689 -14.757 1.00 51.12 91 ILE A C 1
ATOM 756 O O . ILE A 1 91 ? 14.272 -2.418 -14.670 1.00 51.12 91 ILE A O 1
ATOM 760 N N . LYS A 1 92 ? 12.122 -2.031 -14.173 1.00 53.62 92 LYS A N 1
ATOM 761 C CA . LYS A 1 92 ? 11.948 -3.302 -13.448 1.00 53.62 92 LYS A CA 1
ATOM 762 C C . LYS A 1 92 ? 11.932 -4.497 -14.408 1.00 53.62 92 LYS A C 1
ATOM 764 O O . LYS A 1 92 ? 12.503 -5.540 -14.092 1.00 53.62 92 LYS A O 1
ATOM 769 N N . ALA A 1 93 ? 11.332 -4.326 -15.587 1.00 52.06 93 ALA A N 1
ATOM 770 C CA . ALA A 1 93 ? 11.357 -5.307 -16.663 1.00 52.06 93 ALA A CA 1
ATOM 771 C C . ALA A 1 93 ? 12.777 -5.535 -17.185 1.00 52.06 93 ALA A C 1
ATOM 773 O O . ALA A 1 93 ? 13.160 -6.682 -17.373 1.00 52.06 93 ALA A O 1
ATOM 774 N N . GLU A 1 94 ? 13.572 -4.482 -17.381 1.00 55.91 94 GLU A N 1
ATOM 775 C CA . GLU A 1 94 ? 14.962 -4.600 -17.835 1.00 55.91 94 GLU A CA 1
ATOM 776 C C . GLU A 1 94 ? 15.823 -5.387 -16.843 1.00 55.91 94 GLU A C 1
ATOM 778 O O . GLU A 1 94 ? 16.444 -6.369 -17.242 1.00 55.91 94 GLU A O 1
ATOM 783 N N . LYS A 1 95 ? 15.741 -5.082 -15.542 1.00 60.84 95 LYS A N 1
ATOM 784 C CA . LYS A 1 95 ? 16.454 -5.838 -14.493 1.00 60.84 95 LYS A CA 1
ATOM 785 C C . LYS A 1 95 ? 16.018 -7.304 -14.380 1.00 60.84 95 LYS A C 1
ATOM 787 O O . LYS A 1 95 ? 16.821 -8.159 -14.014 1.00 60.84 95 LYS A O 1
ATOM 792 N N . LEU A 1 96 ? 14.745 -7.610 -14.642 1.00 56.72 96 LEU A N 1
ATOM 793 C CA . LEU A 1 96 ? 14.241 -8.991 -14.646 1.00 56.72 96 LEU A CA 1
ATOM 794 C C . LEU A 1 96 ? 14.673 -9.743 -15.906 1.00 56.72 96 LEU A C 1
ATOM 796 O O . LEU A 1 96 ? 15.062 -10.903 -15.825 1.00 56.72 96 LEU A O 1
ATOM 800 N N . VAL A 1 97 ? 14.662 -9.070 -17.055 1.00 58.09 97 VAL A N 1
ATOM 801 C CA . VAL A 1 97 ? 15.131 -9.609 -18.334 1.00 58.09 97 VAL A CA 1
ATOM 802 C C . VAL A 1 97 ? 16.639 -9.873 -18.304 1.00 58.09 97 VAL A C 1
ATOM 804 O O . VAL A 1 97 ? 17.073 -10.875 -18.855 1.00 58.09 97 VAL A O 1
ATOM 807 N N . GLU A 1 98 ? 17.436 -9.039 -17.635 1.00 61.06 98 GLU A N 1
ATOM 808 C CA . GLU A 1 98 ? 18.878 -9.263 -17.438 1.00 61.06 98 GLU A CA 1
ATOM 809 C C . GLU A 1 98 ? 19.200 -10.545 -16.655 1.00 61.06 98 GLU A C 1
ATOM 811 O O . GLU A 1 98 ? 20.264 -11.129 -16.854 1.00 61.06 98 GLU A O 1
ATOM 816 N N . ARG A 1 99 ? 18.284 -11.015 -15.795 1.00 59.22 99 ARG A N 1
ATOM 817 C CA . ARG A 1 99 ? 18.435 -12.281 -15.053 1.00 59.22 99 ARG A CA 1
ATOM 818 C C . ARG A 1 99 ? 18.124 -13.519 -15.894 1.00 59.22 99 ARG A C 1
ATOM 820 O O . ARG A 1 99 ? 18.469 -14.622 -15.484 1.00 59.22 99 ARG A O 1
ATOM 827 N N . VAL A 1 100 ? 17.488 -13.351 -17.053 1.00 56.97 100 VAL A N 1
ATOM 828 C CA . VAL A 1 100 ? 17.215 -14.445 -17.989 1.00 56.97 100 VAL A CA 1
ATOM 829 C C . VAL A 1 100 ? 18.420 -14.607 -18.909 1.00 56.97 100 VAL A C 1
ATOM 831 O O . VAL A 1 100 ? 18.836 -13.670 -19.589 1.00 56.97 100 VAL A O 1
ATOM 834 N N . THR A 1 101 ? 18.985 -15.810 -18.971 1.00 51.94 101 THR A N 1
ATOM 835 C CA . THR A 1 101 ? 20.153 -16.076 -19.818 1.00 51.94 101 THR A CA 1
ATOM 836 C C . THR A 1 101 ? 19.682 -16.181 -21.275 1.00 51.94 101 THR A C 1
ATOM 838 O O . THR A 1 101 ? 18.948 -17.094 -21.623 1.00 51.94 101 THR A O 1
ATOM 841 N N . ARG A 1 102 ? 20.059 -15.220 -22.135 1.00 59.03 102 ARG A N 1
ATOM 842 C CA . ARG A 1 102 ? 19.599 -15.085 -23.545 1.00 59.03 102 ARG A CA 1
ATOM 843 C C . ARG A 1 102 ? 18.063 -15.050 -23.716 1.00 59.03 102 ARG A C 1
ATOM 845 O O . ARG A 1 102 ? 17.479 -15.916 -24.367 1.00 59.03 102 ARG A O 1
ATOM 852 N N . PRO A 1 103 ? 17.384 -13.998 -23.233 1.00 63.31 103 PRO A N 1
ATOM 853 C CA . PRO A 1 103 ? 15.938 -13.891 -23.356 1.00 63.31 103 PRO A CA 1
ATOM 854 C C . PRO A 1 103 ? 15.537 -13.637 -24.812 1.00 63.31 103 PRO A C 1
ATOM 856 O O . PRO A 1 103 ? 15.927 -12.629 -25.416 1.00 63.31 103 PRO A O 1
ATOM 859 N N . SER A 1 104 ? 14.715 -14.528 -25.369 1.00 71.69 104 SER A N 1
ATOM 860 C CA . SER A 1 104 ? 14.113 -14.340 -26.691 1.00 71.69 104 SER A CA 1
ATOM 861 C C . SER A 1 104 ? 13.240 -13.075 -26.720 1.00 71.69 104 SER A C 1
ATOM 863 O O . SER A 1 104 ? 12.707 -12.636 -25.696 1.00 71.69 104 SER A O 1
ATOM 865 N N . ARG A 1 105 ? 13.047 -12.473 -27.905 1.00 71.44 105 ARG A N 1
ATOM 866 C CA . ARG A 1 105 ? 12.150 -11.308 -28.075 1.00 71.44 105 ARG A CA 1
ATOM 867 C C . ARG A 1 105 ? 10.741 -11.595 -27.540 1.00 71.44 105 ARG A C 1
ATOM 869 O O . ARG A 1 105 ? 10.107 -10.694 -27.000 1.00 71.44 105 ARG A O 1
ATOM 876 N N . HIS A 1 106 ? 10.289 -12.843 -27.660 1.00 72.38 106 HIS A N 1
ATOM 877 C CA . HIS A 1 106 ? 9.024 -13.308 -27.108 1.00 72.38 106 HIS A CA 1
ATOM 878 C C . HIS A 1 106 ? 9.023 -13.260 -25.571 1.00 72.38 106 HIS A C 1
ATOM 880 O O . HIS A 1 106 ? 8.192 -12.551 -25.012 1.00 72.38 106 HIS A O 1
ATOM 886 N N . LYS A 1 107 ? 10.013 -13.874 -24.897 1.00 66.81 107 LYS A N 1
ATOM 887 C CA . LYS A 1 107 ? 10.149 -13.844 -23.423 1.00 66.81 107 LYS A CA 1
ATOM 888 C C . LYS A 1 107 ? 10.182 -12.403 -22.883 1.00 66.81 107 LYS A C 1
ATOM 890 O O . LYS A 1 107 ? 9.465 -12.079 -21.940 1.00 66.81 107 LYS A O 1
ATOM 895 N N . LYS A 1 108 ? 10.914 -11.490 -23.541 1.00 64.94 108 LYS A N 1
ATOM 896 C CA . LYS A 1 108 ? 10.950 -10.056 -23.168 1.00 64.94 108 LYS A CA 1
ATOM 897 C C . LYS A 1 108 ? 9.579 -9.376 -23.243 1.00 64.94 108 LYS A C 1
ATOM 899 O O . LYS A 1 108 ? 9.232 -8.590 -22.364 1.00 64.94 108 LYS A O 1
ATOM 904 N N . LEU A 1 109 ? 8.819 -9.633 -24.309 1.00 67.44 109 LEU A N 1
ATOM 905 C CA . LEU A 1 109 ? 7.492 -9.044 -24.501 1.00 67.44 109 LEU A CA 1
ATOM 906 C C . LEU A 1 109 ? 6.477 -9.608 -23.504 1.00 67.44 109 LEU A C 1
ATOM 908 O O . LEU A 1 109 ? 5.664 -8.846 -22.985 1.00 67.44 109 LEU A O 1
ATOM 912 N N . THR A 1 110 ? 6.553 -10.906 -23.208 1.00 68.12 110 THR A N 1
ATOM 913 C CA . THR A 1 110 ? 5.689 -11.553 -22.217 1.00 68.12 110 THR A CA 1
ATOM 914 C C . THR A 1 110 ? 5.961 -11.003 -20.818 1.00 68.12 110 THR A C 1
ATOM 916 O O . THR A 1 110 ? 5.023 -10.549 -20.175 1.00 68.12 110 THR A O 1
ATOM 919 N N . ILE A 1 111 ? 7.227 -10.887 -20.393 1.00 69.94 111 ILE A N 1
ATOM 920 C CA . ILE A 1 111 ? 7.585 -10.265 -19.102 1.00 69.94 111 ILE A CA 1
ATOM 921 C C . ILE A 1 111 ? 7.041 -8.832 -19.006 1.00 69.94 111 ILE A C 1
ATOM 923 O O . ILE A 1 111 ? 6.413 -8.477 -18.010 1.00 69.94 111 ILE A O 1
ATOM 927 N N . LYS A 1 112 ? 7.219 -8.007 -20.050 1.00 68.38 112 LYS A N 1
ATOM 928 C CA . LYS A 1 112 ? 6.677 -6.635 -20.070 1.00 68.38 112 LYS A CA 1
ATO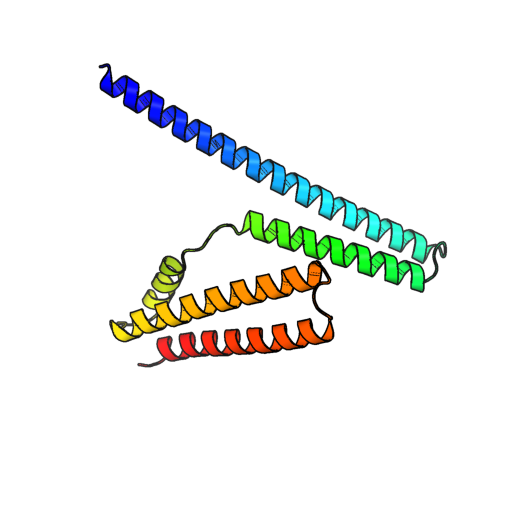M 929 C C . LYS A 1 112 ? 5.151 -6.609 -19.953 1.00 68.38 112 LYS A C 1
ATOM 931 O O . LYS A 1 112 ? 4.614 -5.756 -19.251 1.00 68.38 112 LYS A O 1
ATOM 936 N N . ARG A 1 113 ? 4.456 -7.529 -20.629 1.00 73.62 113 ARG A N 1
ATOM 937 C CA . ARG A 1 113 ? 2.995 -7.649 -20.553 1.00 73.62 113 ARG A CA 1
ATOM 938 C C . ARG A 1 113 ? 2.546 -8.016 -19.141 1.00 73.62 113 ARG A C 1
ATOM 940 O O . ARG A 1 113 ? 1.721 -7.302 -18.585 1.00 73.62 113 ARG A O 1
ATOM 947 N N . VAL A 1 114 ? 3.119 -9.070 -18.559 1.00 70.81 114 VAL A N 1
ATOM 948 C CA . VAL A 1 114 ? 2.750 -9.533 -17.214 1.00 70.81 114 VAL A CA 1
ATOM 949 C C . VAL A 1 114 ? 3.030 -8.451 -16.173 1.00 70.81 114 VAL A C 1
ATOM 951 O O . VAL A 1 114 ? 2.187 -8.190 -15.322 1.00 70.81 114 VAL A O 1
ATOM 954 N N . LEU A 1 115 ? 4.151 -7.734 -16.282 1.00 70.62 115 LEU A N 1
ATOM 955 C CA . LEU A 1 115 ? 4.446 -6.622 -15.380 1.00 70.62 115 LEU A CA 1
ATOM 956 C C . LEU A 1 115 ? 3.426 -5.479 -15.488 1.00 70.62 115 LEU A C 1
ATOM 958 O O . LEU A 1 115 ? 2.972 -4.972 -14.464 1.00 70.62 115 LEU A O 1
ATOM 962 N N . LYS A 1 116 ? 3.009 -5.111 -16.704 1.00 69.31 116 LYS A N 1
ATOM 963 C CA . LYS A 1 116 ? 1.962 -4.100 -16.905 1.00 69.31 116 LYS A CA 1
ATOM 964 C C . LYS A 1 116 ? 0.612 -4.549 -16.335 1.00 69.31 116 LYS A C 1
ATOM 966 O O . LYS A 1 116 ? -0.106 -3.756 -15.738 1.00 69.31 116 LYS A O 1
ATOM 971 N N . GLU A 1 117 ? 0.276 -5.828 -16.474 1.00 70.75 117 GLU A N 1
ATOM 972 C CA . GLU A 1 117 ? -0.922 -6.409 -15.856 1.00 70.75 117 GLU A CA 1
ATOM 973 C C . GLU A 1 117 ? -0.839 -6.389 -14.320 1.00 70.75 117 GLU A C 1
ATOM 975 O O . GLU A 1 117 ? -1.830 -6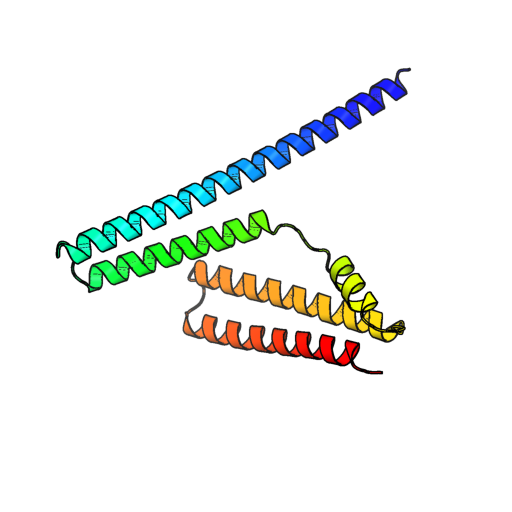.083 -13.660 1.00 70.75 117 GLU A O 1
ATOM 980 N N . THR A 1 118 ? 0.337 -6.645 -13.731 1.00 73.06 118 THR A N 1
ATOM 981 C CA . THR A 1 118 ? 0.521 -6.537 -12.271 1.00 73.06 118 THR A CA 1
ATOM 982 C C . THR A 1 118 ? 0.430 -5.106 -11.754 1.00 73.06 118 THR A C 1
ATOM 984 O O . THR A 1 118 ? -0.044 -4.905 -10.641 1.00 73.06 118 THR A O 1
ATOM 987 N N . GLU A 1 119 ? 0.865 -4.117 -12.534 1.00 71.94 119 GLU A N 1
ATOM 988 C CA . GLU A 1 119 ? 0.724 -2.698 -12.194 1.00 71.94 119 GLU A CA 1
ATOM 989 C C . GLU A 1 119 ? -0.753 -2.296 -12.156 1.00 71.94 119 GLU A C 1
ATOM 991 O O . GLU A 1 119 ? -1.224 -1.809 -11.133 1.00 71.94 119 GLU A O 1
ATOM 996 N N . LEU A 1 120 ? -1.515 -2.641 -13.199 1.00 73.75 120 LEU A N 1
ATOM 997 C CA . LEU A 1 120 ? -2.961 -2.405 -13.235 1.00 73.75 120 LEU A CA 1
ATOM 998 C C . LEU A 1 120 ? -3.684 -3.062 -12.049 1.00 73.75 120 LEU A C 1
ATOM 1000 O O . LEU A 1 120 ? -4.553 -2.447 -11.439 1.00 73.75 120 LEU A O 1
ATOM 1004 N N . LEU A 1 121 ? -3.303 -4.288 -11.671 1.00 69.75 121 LEU A N 1
ATOM 1005 C CA . LEU A 1 121 ? -3.879 -4.959 -10.499 1.00 69.75 121 LEU A CA 1
ATOM 1006 C C . LEU A 1 121 ? -3.550 -4.243 -9.182 1.00 69.75 121 LEU A C 1
ATOM 1008 O O . LEU A 1 121 ? -4.382 -4.232 -8.274 1.00 69.75 121 LEU A O 1
ATOM 1012 N N . ARG A 1 122 ? -2.362 -3.639 -9.062 1.00 76.38 122 ARG A N 1
ATOM 1013 C CA . ARG A 1 122 ? -1.979 -2.839 -7.886 1.00 76.38 122 ARG A CA 1
ATOM 1014 C C . ARG A 1 122 ? -2.768 -1.535 -7.819 1.00 76.38 122 ARG A C 1
ATOM 1016 O O . ARG A 1 122 ? -3.231 -1.180 -6.737 1.00 76.38 122 ARG A O 1
ATOM 1023 N N . ASP A 1 123 ? -2.991 -0.881 -8.953 1.00 74.12 123 ASP A N 1
ATOM 1024 C CA . ASP A 1 123 ? -3.833 0.316 -9.030 1.00 74.12 123 ASP A CA 1
ATOM 1025 C C . ASP A 1 123 ? -5.291 0.003 -8.671 1.00 74.12 123 ASP A C 1
ATOM 1027 O O . ASP A 1 123 ? -5.935 0.743 -7.924 1.00 74.12 123 ASP A O 1
ATOM 1031 N N . GLU A 1 124 ? -5.816 -1.129 -9.148 1.00 71.81 124 GLU A N 1
ATOM 1032 C CA . GLU A 1 124 ? -7.155 -1.606 -8.795 1.00 71.81 124 GLU A CA 1
ATOM 1033 C C . GLU A 1 124 ? -7.288 -1.905 -7.296 1.00 71.81 124 GLU A C 1
ATOM 1035 O O . GLU A 1 124 ? -8.290 -1.517 -6.688 1.00 71.81 124 GLU A O 1
ATOM 1040 N N . LEU A 1 125 ? -6.284 -2.550 -6.688 1.00 78.38 125 LEU A N 1
ATOM 1041 C CA . LEU A 1 125 ? -6.218 -2.772 -5.239 1.00 78.38 125 LEU A CA 1
ATOM 1042 C C . LEU A 1 125 ? -6.216 -1.446 -4.471 1.00 78.38 125 LEU A C 1
ATOM 1044 O O . LEU A 1 125 ? -7.055 -1.263 -3.590 1.00 78.38 125 LEU A O 1
ATOM 1048 N N . GLY A 1 126 ? -5.370 -0.488 -4.861 1.00 73.31 126 GLY A N 1
ATOM 1049 C CA . GLY A 1 126 ? -5.355 0.849 -4.259 1.00 73.31 126 GLY A CA 1
ATOM 1050 C C . GLY A 1 126 ? -6.695 1.581 -4.418 1.00 73.31 126 GLY A C 1
ATOM 1051 O O . GLY A 1 126 ? -7.153 2.286 -3.516 1.00 73.31 126 GLY A O 1
ATOM 1052 N N . GLY A 1 127 ? -7.393 1.366 -5.537 1.00 76.81 127 GLY A N 1
ATOM 1053 C CA . GLY A 1 127 ? -8.755 1.852 -5.751 1.00 76.81 127 GLY A CA 1
ATOM 1054 C C . GLY A 1 127 ? -9.779 1.226 -4.798 1.00 76.81 127 GLY A C 1
ATOM 1055 O O . GLY A 1 127 ? -10.654 1.931 -4.290 1.00 76.81 127 GLY A O 1
ATOM 1056 N N . ILE A 1 128 ? -9.679 -0.079 -4.533 1.00 73.69 128 ILE A N 1
ATOM 1057 C CA . ILE A 1 128 ? -10.536 -0.804 -3.581 1.00 73.69 128 ILE A CA 1
ATOM 1058 C C . ILE A 1 128 ? -10.271 -0.333 -2.145 1.00 73.69 128 ILE A C 1
ATOM 1060 O O . ILE A 1 128 ? -11.226 -0.049 -1.419 1.00 73.69 128 ILE A O 1
ATOM 1064 N N . GLU A 1 129 ? -9.004 -0.182 -1.758 1.00 67.38 129 GLU A N 1
ATOM 1065 C CA . GLU A 1 129 ? -8.598 0.363 -0.458 1.00 67.38 129 GLU A CA 1
ATOM 1066 C C . GLU A 1 129 ? -9.170 1.766 -0.255 1.00 67.38 129 GLU A C 1
ATOM 1068 O O . GLU A 1 129 ? -9.866 2.019 0.726 1.00 67.38 129 GLU A O 1
ATOM 1073 N N . LYS A 1 130 ? -9.004 2.659 -1.237 1.00 74.56 130 LYS A N 1
ATOM 1074 C CA . LYS A 1 130 ? -9.551 4.020 -1.175 1.00 74.56 130 LYS A CA 1
ATOM 1075 C C . LYS A 1 130 ? -11.071 4.037 -0.997 1.00 74.56 130 LYS A C 1
ATOM 1077 O O . LYS A 1 130 ? -11.586 4.865 -0.247 1.00 74.56 130 LYS A O 1
ATOM 1082 N N . LYS A 1 131 ? -11.797 3.135 -1.665 1.00 69.06 131 LYS A N 1
ATOM 1083 C CA . LYS A 1 131 ? -13.254 2.995 -1.500 1.00 69.06 131 LYS A CA 1
ATOM 1084 C C . LYS A 1 131 ? -13.628 2.502 -0.102 1.00 69.06 131 LYS A C 1
ATOM 1086 O O . LYS A 1 131 ? -14.608 2.981 0.464 1.00 69.06 131 LYS A O 1
ATOM 1091 N N . PHE A 1 132 ? -12.860 1.576 0.471 1.00 70.88 132 PHE A N 1
ATOM 1092 C CA . PHE A 1 132 ? -13.083 1.100 1.838 1.00 70.88 132 PHE A CA 1
ATOM 1093 C C . PHE A 1 132 ? -12.843 2.206 2.870 1.00 70.88 132 PHE A C 1
ATOM 1095 O O . PHE A 1 132 ? -13.691 2.421 3.730 1.00 70.88 132 PHE A O 1
ATOM 1102 N N . LEU A 1 133 ? -11.763 2.978 2.723 1.00 68.88 133 LEU A N 1
ATOM 1103 C CA . LEU A 1 133 ? -11.440 4.103 3.611 1.00 68.88 133 LEU A CA 1
ATOM 1104 C C . LEU A 1 133 ? -12.492 5.215 3.575 1.00 68.88 133 LEU A C 1
ATOM 1106 O O . LEU A 1 133 ? -12.812 5.826 4.593 1.00 68.88 133 LEU A O 1
ATOM 1110 N N . LYS A 1 134 ? -13.094 5.447 2.409 1.00 80.69 134 LYS A N 1
ATOM 1111 C CA . LYS A 1 134 ? -14.239 6.355 2.259 1.00 80.69 134 LYS A CA 1
ATOM 1112 C C . LYS A 1 134 ? -15.568 5.759 2.728 1.00 80.69 134 LYS A C 1
ATOM 1114 O O . LYS A 1 134 ? -16.599 6.408 2.583 1.00 80.69 134 LYS A O 1
ATOM 1119 N N . HIS A 1 135 ? -15.556 4.545 3.279 1.00 79.69 135 HIS A N 1
ATOM 1120 C CA . HIS A 1 135 ? -16.739 3.814 3.729 1.00 79.69 135 HIS A CA 1
ATOM 1121 C C . HIS A 1 135 ? -17.765 3.564 2.604 1.00 79.69 135 HIS A C 1
ATOM 1123 O O . HIS A 1 135 ? -18.948 3.345 2.857 1.00 79.69 135 HIS A O 1
ATOM 1129 N N . GLU A 1 136 ? -17.315 3.561 1.343 1.00 78.88 136 GLU A N 1
ATOM 1130 C CA . GLU A 1 136 ? -18.160 3.345 0.159 1.00 78.88 136 GLU A CA 1
ATOM 1131 C C . GLU A 1 136 ? -18.472 1.855 -0.064 1.00 78.88 136 GLU A C 1
ATOM 1133 O O . GLU A 1 136 ? -19.406 1.507 -0.788 1.00 78.88 136 GLU A O 1
ATOM 1138 N N . ILE A 1 137 ? -17.698 0.954 0.552 1.00 82.12 137 ILE A N 1
ATOM 1139 C CA . ILE A 1 137 ? -17.873 -0.499 0.454 1.00 82.12 137 ILE A CA 1
ATOM 1140 C C . ILE A 1 137 ? -17.863 -1.158 1.834 1.00 82.12 137 ILE A C 1
ATOM 1142 O O . ILE A 1 137 ? -17.136 -0.755 2.737 1.00 82.12 137 ILE A O 1
ATOM 1146 N N . LYS A 1 138 ? -18.669 -2.214 1.992 1.00 80.56 138 LYS A N 1
ATOM 1147 C CA . LYS A 1 138 ? -18.736 -3.004 3.232 1.00 80.56 138 LYS A CA 1
ATOM 1148 C C . LYS A 1 138 ? -17.454 -3.811 3.434 1.00 80.56 138 LYS A C 1
ATOM 1150 O O . LYS A 1 138 ? -16.906 -4.342 2.470 1.00 80.56 138 LYS A O 1
ATOM 1155 N N . GLU A 1 139 ? -17.059 -4.019 4.688 1.00 73.31 139 GLU A N 1
ATOM 1156 C CA . GLU A 1 139 ? -15.863 -4.794 5.055 1.00 73.31 139 GLU A CA 1
ATOM 1157 C C . GLU A 1 139 ? -15.851 -6.211 4.453 1.00 73.31 139 GLU A C 1
ATOM 1159 O O . GLU A 1 139 ? -14.829 -6.680 3.956 1.00 73.31 139 GLU A O 1
ATOM 1164 N N . SER A 1 140 ? -17.001 -6.890 4.421 1.00 72.88 140 SER A N 1
ATOM 1165 C CA . SER A 1 140 ? -17.117 -8.226 3.820 1.00 72.88 140 SER A CA 1
ATOM 1166 C C . SER A 1 140 ? -16.847 -8.230 2.311 1.00 72.88 140 SER A C 1
ATOM 1168 O O . SER A 1 140 ? -16.259 -9.177 1.788 1.00 72.88 140 SER A O 1
ATOM 1170 N N . VAL A 1 141 ? -17.245 -7.164 1.612 1.00 80.12 141 VAL A N 1
ATOM 1171 C CA . VAL A 1 141 ? -17.006 -6.977 0.174 1.00 80.12 141 VAL A CA 1
ATOM 1172 C C . VAL A 1 141 ? -15.545 -6.610 -0.066 1.00 80.12 141 VAL A C 1
ATOM 1174 O O . VAL A 1 141 ? -14.915 -7.193 -0.944 1.00 80.12 141 VAL A O 1
ATOM 1177 N N . PHE A 1 142 ? -14.986 -5.724 0.760 1.00 75.94 142 PHE A N 1
ATOM 1178 C CA . PHE A 1 142 ? -13.569 -5.369 0.743 1.00 75.94 142 PHE A CA 1
ATOM 1179 C C . PHE A 1 142 ? -12.672 -6.604 0.905 1.00 75.94 142 PHE A C 1
ATOM 1181 O O . PHE A 1 142 ? -11.880 -6.905 0.016 1.00 75.94 142 PHE A O 1
ATOM 1188 N N . ARG A 1 143 ? -12.863 -7.393 1.974 1.00 65.94 143 ARG A N 1
ATOM 1189 C CA . ARG A 1 143 ? -12.068 -8.607 2.237 1.00 65.94 143 ARG A CA 1
ATOM 1190 C C . ARG A 1 143 ? -12.150 -9.619 1.091 1.00 65.94 143 ARG A C 1
ATOM 1192 O O . ARG A 1 143 ? -11.154 -10.262 0.770 1.00 65.94 143 ARG A O 1
ATOM 1199 N N . LYS A 1 144 ? -13.324 -9.763 0.463 1.00 83.19 144 LYS A N 1
ATOM 1200 C CA . LYS A 1 144 ? -13.504 -10.646 -0.699 1.00 83.19 144 LYS A CA 1
ATOM 1201 C C . LYS A 1 144 ? -12.711 -10.146 -1.912 1.00 83.19 144 LYS A C 1
ATOM 1203 O O . LYS A 1 144 ? -11.983 -10.934 -2.508 1.00 83.19 144 LYS A O 1
ATOM 1208 N N . LEU A 1 145 ? -12.848 -8.864 -2.254 1.00 74.62 145 LEU A N 1
ATOM 1209 C CA . LEU A 1 145 ? -12.192 -8.259 -3.417 1.00 74.62 145 LEU A CA 1
ATOM 1210 C C . LEU A 1 145 ? -10.667 -8.221 -3.265 1.00 74.62 145 LEU A C 1
ATOM 1212 O O . LEU A 1 145 ? -9.967 -8.571 -4.211 1.00 74.62 145 LEU A O 1
ATOM 1216 N N . MET A 1 146 ? -10.161 -7.881 -2.075 1.00 75.00 146 MET A N 1
ATOM 1217 C CA . MET A 1 146 ? -8.727 -7.918 -1.770 1.00 75.00 146 MET A CA 1
ATOM 1218 C C . MET A 1 146 ? -8.164 -9.321 -1.972 1.00 75.00 146 MET A C 1
ATOM 1220 O O . MET A 1 146 ? -7.242 -9.503 -2.758 1.00 75.00 146 MET A O 1
ATOM 1224 N N . LYS A 1 147 ? -8.790 -10.338 -1.365 1.00 70.69 147 LYS A N 1
ATOM 1225 C CA . LYS A 1 147 ? -8.338 -11.730 -1.484 1.00 70.69 147 LYS A CA 1
ATOM 1226 C C . LYS A 1 147 ? -8.329 -12.228 -2.933 1.00 70.69 147 LYS A C 1
ATOM 1228 O O . LYS A 1 147 ? -7.434 -12.969 -3.335 1.00 70.69 147 LYS A O 1
ATOM 1233 N N . GLU A 1 148 ? -9.336 -11.852 -3.718 1.00 79.44 148 GLU A N 1
ATOM 1234 C CA . GLU A 1 148 ? -9.421 -12.218 -5.133 1.00 79.44 148 GLU A CA 1
ATOM 1235 C C . GLU A 1 148 ? -8.294 -11.575 -5.951 1.00 79.44 148 GLU A C 1
ATOM 1237 O O . GLU A 1 148 ? -7.620 -12.256 -6.727 1.00 79.44 148 GLU A O 1
ATOM 1242 N N . LYS A 1 149 ? -8.053 -10.278 -5.745 1.00 77.00 149 LYS A N 1
ATOM 1243 C CA . LYS A 1 149 ? -7.051 -9.501 -6.481 1.00 77.00 149 LYS A CA 1
ATOM 1244 C C . LYS A 1 149 ? -5.618 -9.820 -6.051 1.00 77.00 149 LYS A C 1
ATOM 1246 O O . LYS A 1 149 ? -4.751 -9.953 -6.910 1.00 77.00 149 LYS A O 1
ATOM 1251 N N . GLU A 1 150 ? -5.377 -10.071 -4.768 1.00 67.38 150 GLU A N 1
ATOM 1252 C CA . GLU A 1 150 ? -4.105 -10.602 -4.259 1.00 67.38 150 GLU A CA 1
ATOM 1253 C C . GLU A 1 150 ? -3.795 -11.978 -4.855 1.00 67.38 150 GLU A C 1
ATOM 1255 O O . GLU A 1 150 ? -2.672 -12.229 -5.289 1.00 67.38 150 GLU A O 1
ATOM 1260 N N . SER A 1 151 ? -4.795 -12.861 -4.960 1.00 71.50 151 SER A N 1
ATOM 1261 C CA . SER A 1 151 ? -4.605 -14.163 -5.607 1.00 71.50 151 SER A CA 1
ATOM 1262 C C . SER A 1 151 ? -4.232 -14.024 -7.088 1.00 71.50 151 SER A C 1
ATOM 1264 O O . SER A 1 151 ? -3.400 -14.790 -7.576 1.00 71.50 151 SER A O 1
ATOM 1266 N N . GLN A 1 152 ? -4.802 -13.047 -7.800 1.00 74.19 152 GLN A N 1
ATOM 1267 C CA . GLN A 1 152 ? -4.425 -12.739 -9.186 1.00 74.19 152 GLN A CA 1
ATOM 1268 C C . GLN A 1 152 ? -2.983 -12.219 -9.278 1.00 74.19 152 GLN A C 1
ATOM 1270 O O . GLN A 1 152 ? -2.245 -12.643 -10.165 1.00 74.19 152 GLN A O 1
ATOM 1275 N N . LEU A 1 153 ? -2.563 -11.370 -8.337 1.00 72.75 153 LEU A N 1
ATOM 1276 C CA . LEU A 1 153 ? -1.191 -10.866 -8.240 1.00 72.75 153 LEU A CA 1
ATOM 1277 C C . LEU A 1 153 ? -0.181 -11.992 -8.020 1.00 72.75 153 LEU A C 1
ATOM 1279 O O . LEU A 1 153 ? 0.787 -12.083 -8.769 1.00 72.75 153 LEU A O 1
ATOM 1283 N N . ILE A 1 154 ? -0.452 -12.897 -7.076 1.00 68.50 154 ILE A N 1
ATOM 1284 C CA . ILE A 1 154 ? 0.410 -14.055 -6.802 1.00 68.50 154 ILE A CA 1
ATOM 1285 C C . ILE A 1 154 ? 0.558 -14.924 -8.055 1.00 68.50 154 ILE A C 1
ATOM 1287 O O . ILE A 1 154 ? 1.671 -15.300 -8.409 1.00 68.50 154 ILE A O 1
ATOM 1291 N N . ARG A 1 155 ? -0.539 -15.201 -8.775 1.00 73.56 155 ARG A N 1
ATOM 1292 C CA . ARG A 1 155 ? -0.488 -15.979 -10.028 1.00 73.56 155 ARG A CA 1
ATOM 1293 C C . ARG A 1 155 ? 0.383 -15.309 -11.089 1.00 73.56 155 ARG A C 1
ATOM 1295 O O . ARG A 1 155 ? 1.147 -15.990 -11.760 1.00 73.56 155 ARG A O 1
ATOM 1302 N N . LYS A 1 156 ? 0.280 -13.986 -11.232 1.00 75.50 156 LYS A N 1
ATOM 1303 C CA . LYS A 1 156 ? 1.078 -13.211 -12.191 1.00 75.50 156 LYS A CA 1
ATOM 1304 C C . LYS A 1 156 ? 2.553 -13.143 -11.793 1.00 75.50 156 LYS A C 1
ATOM 1306 O O . LYS A 1 156 ? 3.422 -13.186 -12.656 1.00 75.50 156 LYS A O 1
ATOM 1311 N N . GLU A 1 157 ? 2.855 -13.096 -10.498 1.00 67.19 157 GLU A N 1
ATOM 1312 C CA . GLU A 1 157 ? 4.229 -13.205 -9.997 1.00 67.19 157 GLU A CA 1
ATOM 1313 C C . GLU A 1 157 ? 4.809 -14.608 -10.239 1.00 67.19 157 GLU A C 1
ATOM 1315 O O . GLU A 1 157 ? 5.962 -14.718 -10.657 1.00 67.19 157 GLU A O 1
ATOM 1320 N N . SER A 1 158 ? 4.012 -15.671 -10.075 1.00 69.00 158 SER A N 1
ATOM 1321 C CA . SER A 1 158 ? 4.404 -17.036 -10.457 1.00 69.00 158 SER A CA 1
ATOM 1322 C C . SER A 1 158 ? 4.655 -17.172 -11.962 1.00 69.00 158 SER A C 1
ATOM 1324 O O . SER A 1 158 ? 5.669 -17.746 -12.342 1.00 69.00 158 SER A O 1
ATOM 1326 N N . GLU A 1 159 ? 3.817 -16.566 -12.810 1.00 75.50 159 GLU A N 1
ATOM 1327 C CA . GLU A 1 159 ? 3.996 -16.541 -14.272 1.00 75.50 159 GLU A CA 1
ATOM 1328 C C . GLU A 1 159 ? 5.342 -15.899 -14.666 1.00 75.50 159 GLU A C 1
ATOM 1330 O O . GLU A 1 159 ? 6.057 -16.416 -15.521 1.00 75.50 159 GLU A O 1
ATOM 1335 N N . ILE A 1 160 ? 5.755 -14.812 -13.997 1.00 72.75 160 ILE A N 1
ATOM 1336 C CA . ILE A 1 160 ? 7.081 -14.203 -14.216 1.00 72.75 160 ILE A CA 1
ATOM 1337 C C . ILE A 1 160 ? 8.207 -15.173 -13.841 1.00 72.75 160 ILE A C 1
ATOM 1339 O O . ILE A 1 160 ? 9.194 -15.267 -14.569 1.00 72.75 160 ILE A O 1
ATOM 1343 N N . ILE A 1 161 ? 8.080 -15.877 -12.713 1.00 69.38 161 ILE A N 1
ATOM 1344 C CA . ILE A 1 161 ? 9.087 -16.841 -12.247 1.00 69.38 161 ILE A CA 1
ATOM 1345 C C . ILE A 1 161 ? 9.202 -18.016 -13.227 1.00 69.38 161 ILE A C 1
ATOM 1347 O O . ILE A 1 161 ? 10.313 -18.427 -13.552 1.00 69.38 161 ILE A O 1
ATOM 1351 N N . GLU A 1 162 ? 8.077 -18.519 -13.733 1.00 75.94 162 GLU A N 1
ATOM 1352 C CA . GLU A 1 162 ? 8.037 -19.583 -14.741 1.00 75.94 162 GLU A CA 1
ATOM 1353 C C . GLU A 1 162 ? 8.722 -19.149 -16.041 1.00 75.94 162 GLU A C 1
ATOM 1355 O O . GLU A 1 162 ? 9.596 -19.859 -16.526 1.00 75.94 162 GLU A O 1
ATOM 1360 N N . ILE A 1 163 ? 8.438 -17.944 -16.550 1.00 70.88 163 ILE A N 1
ATOM 1361 C CA . ILE A 1 163 ? 9.080 -17.417 -17.770 1.00 70.88 163 ILE A CA 1
ATOM 1362 C C . ILE A 1 163 ? 10.598 -17.235 -17.592 1.00 70.88 163 ILE A C 1
ATOM 1364 O O . ILE A 1 163 ? 11.360 -17.382 -18.552 1.00 70.88 163 ILE A O 1
ATOM 1368 N N . ILE A 1 164 ? 11.046 -16.873 -16.386 1.00 67.06 164 ILE A N 1
ATOM 1369 C CA . ILE A 1 164 ? 12.475 -16.727 -16.069 1.00 67.06 164 ILE A CA 1
ATOM 1370 C C . ILE A 1 164 ? 13.175 -18.092 -16.014 1.00 67.06 164 ILE A C 1
ATOM 1372 O O . ILE A 1 164 ? 14.335 -18.181 -16.414 1.00 67.06 164 ILE A O 1
ATOM 1376 N N . ASN A 1 165 ? 12.481 -19.125 -15.530 1.00 67.00 165 ASN A N 1
ATOM 1377 C CA . ASN A 1 165 ? 13.028 -20.466 -15.310 1.00 67.00 165 ASN A CA 1
ATOM 1378 C C . ASN A 1 165 ? 12.795 -21.442 -16.476 1.00 67.00 165 ASN A C 1
ATOM 1380 O O . ASN A 1 165 ? 13.381 -22.521 -16.472 1.00 67.00 165 ASN A O 1
ATOM 1384 N N . GLU A 1 166 ? 11.960 -21.098 -17.459 1.00 63.62 166 GLU A N 1
ATOM 1385 C CA . GLU A 1 166 ? 11.887 -21.820 -18.731 1.00 63.62 166 GLU A CA 1
ATOM 1386 C C . GLU A 1 166 ? 13.233 -21.686 -19.458 1.00 63.62 166 GLU A C 1
ATOM 1388 O O . GLU A 1 166 ? 13.622 -20.574 -19.833 1.00 63.62 166 GLU A O 1
ATOM 1393 N N . GLU A 1 167 ? 13.930 -22.805 -19.676 1.00 54.97 167 GLU A N 1
ATOM 1394 C CA . GLU A 1 167 ? 15.133 -22.892 -20.524 1.00 54.97 167 GLU A CA 1
ATOM 1395 C C . GLU A 1 167 ? 14.795 -22.572 -21.992 1.00 54.97 167 GLU A C 1
ATOM 1397 O O . GLU A 1 167 ? 13.911 -23.230 -22.582 1.00 54.97 167 GLU A O 1
#